Protein AF-A0A835IP42-F1 (afdb_monomer)

Foldseek 3Di:
DALVQLLVVLCCVQQVDPDDGDPVSVVSNQVSVLPCQDRDPDDDQDWDKDWFAFDDDPPPPPPDDQFWDKDFADDDDDDDPVDGDQDDDNPDSCRGDTDGDPDRDDDDDDDRVDADVVVVRDGWDKDFDPDPPDDQDDVVVVGPSVRMTTIGTDDDDPVDDDDDDDDPHDDHDD

pLDDT: mean 76.74, std 18.27, range [31.89, 93.25]

Radius of gyration: 18.77 Å; Cα contacts (8 Å, |Δi|>4): 158; chains: 1; bounding box: 47×38×53 Å

Sequence (174 aa):
MPAIQRLYEACRVSFSGNGPLSDESLDKVRTVLGTKRNGFRLKNTSDLEVACFRYHGQASTITGRIGARPAKLVKNEEMLAPCGTTVLYPTSGGNIHYFKAITPCALFDILSPPYSSEDGRHCSYFRESPRKDLPSIDDSSGVDASEVAWLEEFQPPDNFVVRRGLYKGPIIRV

Solvent-accessible surface area (backbone atoms only — not comparable to full-atom values): 12024 Å² total; per-residue (Å²): 132,59,73,68,41,55,41,50,53,40,45,54,66,43,64,66,64,100,62,83,80,48,69,69,38,50,48,54,41,47,54,57,53,71,71,56,87,78,82,79,80,76,83,82,44,75,80,54,73,62,67,72,28,64,85,86,65,79,84,71,87,64,84,88,66,99,64,59,41,81,43,74,71,75,80,89,78,90,87,56,90,92,62,83,85,83,71,63,40,83,89,40,73,45,40,75,60,78,47,80,60,90,57,77,56,84,87,88,87,83,68,85,79,63,77,33,73,93,78,70,35,49,75,62,48,72,42,78,49,90,67,82,87,60,80,76,72,61,70,90,73,76,54,60,61,92,42,50,46,43,37,25,80,51,80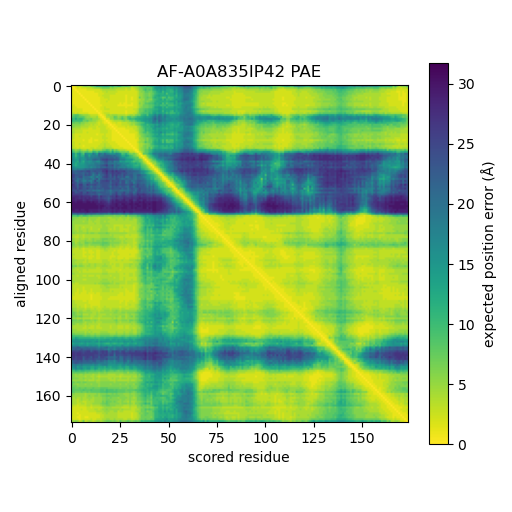,80,58,90,85,70,73,88,80,91,76,82,89,83,70,84,83,70,87,129

Secondary structure (DSSP, 8-state):
--HHHHHHHHHHHHT-SSSPPPHHHHHHHHHHHHT-SSS---S-------------S-----SS----EEEE--------SS-PPP--BTTBS-SS-----SSS-------SSPPBTTTTB---EEEE---S-SPPPPGGGSS-GGGEEEEEEEPPPTT--PPPPPP-SSPP--

Nearest PDB structures (foldseek):
  6s7e-assembly1_A  TM=7.785E-01  e=5.378E-13  Arabidopsis thaliana
  7chj-assembly1_A  TM=8.125E-01  e=6.972E-12  Arabidopsis thaliana
  6sbp-assembly1_A  TM=7.999E-01  e=6.529E-12  Arabidopsis thaliana
  7chi-assembly1_A  TM=7.948E-01  e=6.529E-12  Arabidopsis thaliana
  6s0p-assembly1_A  TM=7.480E-01  e=6.095E-11  Arabidopsis thaliana

Structure (mmCIF, N/CA/C/O backbone):
data_AF-A0A835IP42-F1
#
_entry.id   AF-A0A835IP42-F1
#
loop_
_atom_site.group_PDB
_atom_site.id
_atom_site.type_symbol
_atom_site.label_atom_id
_atom_site.label_alt_id
_atom_site.label_comp_id
_atom_site.label_asym_id
_atom_site.label_entity_id
_atom_site.label_seq_id
_atom_site.pdbx_PDB_ins_code
_atom_site.Cartn_x
_atom_site.Cartn_y
_atom_site.Cartn_z
_atom_site.occupancy
_atom_site.B_iso_or_equiv
_atom_site.auth_seq_id
_atom_site.auth_comp_id
_atom_site.auth_asym_id
_atom_site.auth_atom_id
_atom_site.pdbx_PDB_model_num
ATOM 1 N N . MET A 1 1 ? -12.381 6.018 24.152 1.00 76.06 1 MET A N 1
ATOM 2 C CA . MET A 1 1 ? -12.523 5.988 22.676 1.00 76.06 1 MET A CA 1
ATOM 3 C C . MET A 1 1 ? -11.876 4.729 22.099 1.00 76.06 1 MET A C 1
ATOM 5 O O . MET A 1 1 ? -10.719 4.491 22.438 1.00 76.06 1 MET A O 1
ATOM 9 N N . PRO A 1 2 ? -12.571 3.919 21.273 1.00 86.19 2 PRO A N 1
ATOM 10 C CA . PRO A 1 2 ? -11.984 2.747 20.613 1.00 86.19 2 PRO A CA 1
ATOM 11 C C . PRO A 1 2 ? -10.751 3.101 19.773 1.00 86.19 2 PRO A C 1
ATOM 13 O O . PRO A 1 2 ? -10.690 4.172 19.173 1.00 86.19 2 PRO A O 1
ATOM 16 N N . ALA A 1 3 ? -9.772 2.197 19.693 1.00 84.44 3 ALA A N 1
ATOM 17 C CA . ALA A 1 3 ? -8.525 2.450 18.966 1.00 84.44 3 ALA A CA 1
ATOM 18 C C . ALA A 1 3 ? -8.747 2.703 17.461 1.00 84.44 3 ALA A C 1
ATOM 20 O O . ALA A 1 3 ? -8.004 3.463 16.843 1.00 84.44 3 ALA A O 1
ATOM 21 N N . ILE A 1 4 ? -9.761 2.074 16.860 1.00 84.62 4 ILE A N 1
ATOM 22 C CA . ILE A 1 4 ? -10.153 2.323 15.466 1.00 84.62 4 ILE A CA 1
ATOM 23 C C . ILE A 1 4 ? -10.746 3.723 15.266 1.00 84.62 4 ILE A C 1
ATOM 25 O O . ILE A 1 4 ? -10.396 4.374 14.293 1.00 84.62 4 ILE A O 1
ATOM 29 N N . GLN A 1 5 ? -11.537 4.222 16.222 1.00 89.75 5 GLN A N 1
ATOM 30 C CA . GLN A 1 5 ? -12.098 5.574 16.171 1.00 89.75 5 GLN A CA 1
ATOM 31 C C . GLN A 1 5 ? -10.990 6.631 16.233 1.00 89.75 5 GLN A C 1
ATOM 33 O O . GLN A 1 5 ? -10.964 7.538 15.411 1.00 89.75 5 GLN A O 1
ATOM 38 N N . ARG A 1 6 ? -10.014 6.463 17.142 1.00 91.25 6 ARG A N 1
ATOM 39 C CA . ARG A 1 6 ? -8.845 7.363 17.219 1.00 91.25 6 ARG A CA 1
ATOM 40 C C . ARG A 1 6 ? -8.064 7.410 15.910 1.00 91.25 6 ARG A C 1
ATOM 42 O O . ARG A 1 6 ? -7.574 8.460 15.521 1.00 91.25 6 ARG A O 1
ATOM 49 N N . LEU A 1 7 ? -7.923 6.254 15.260 1.00 89.81 7 LEU A N 1
ATOM 50 C CA . LEU A 1 7 ? -7.217 6.160 13.989 1.00 89.81 7 LEU A CA 1
ATOM 51 C C . LEU A 1 7 ? -7.991 6.853 12.872 1.00 89.81 7 LEU A C 1
ATOM 53 O O . LEU A 1 7 ? -7.388 7.608 12.124 1.00 89.81 7 LEU A O 1
ATOM 57 N N . TYR A 1 8 ? -9.308 6.649 12.801 1.00 90.62 8 TYR A N 1
ATOM 58 C CA . TYR A 1 8 ? -10.159 7.366 11.856 1.00 90.62 8 TYR A CA 1
ATOM 59 C C . TYR A 1 8 ? -10.021 8.885 12.016 1.00 90.62 8 TYR A C 1
ATOM 61 O O . TYR A 1 8 ? -9.765 9.577 11.038 1.00 90.62 8 TYR A O 1
ATOM 69 N N . GLU A 1 9 ? -10.117 9.401 13.243 1.00 93.25 9 GLU A N 1
ATOM 70 C CA . GLU A 1 9 ? -9.986 10.837 13.511 1.00 93.25 9 GLU A CA 1
ATOM 71 C C . GLU A 1 9 ? -8.601 11.376 13.146 1.00 93.25 9 GLU A C 1
ATOM 73 O O . GLU A 1 9 ? -8.512 12.429 12.515 1.00 93.25 9 GLU A O 1
ATOM 78 N N . ALA A 1 10 ? -7.535 10.638 13.477 1.00 92.12 10 ALA A N 1
ATOM 79 C CA . ALA A 1 10 ? -6.176 10.995 13.084 1.00 92.12 10 ALA A CA 1
ATOM 80 C C . ALA A 1 10 ? -6.038 11.051 11.555 1.00 92.12 10 ALA A C 1
ATOM 82 O O . ALA A 1 10 ? -5.576 12.055 11.027 1.00 92.12 10 ALA A O 1
ATOM 83 N N . CYS A 1 11 ? -6.506 10.028 10.834 1.00 91.44 11 CYS A N 1
ATOM 84 C CA . CYS A 1 11 ? -6.485 10.010 9.371 1.00 91.44 11 CYS A CA 1
ATOM 85 C C . CYS A 1 11 ? -7.316 11.145 8.765 1.00 91.44 11 CYS A C 1
ATOM 87 O O . CYS A 1 11 ? -6.850 11.819 7.853 1.00 91.44 11 CYS A O 1
ATOM 89 N N . ARG A 1 12 ? -8.523 11.392 9.285 1.00 91.75 12 ARG A N 1
ATOM 90 C CA . ARG A 1 12 ? -9.412 12.456 8.806 1.00 91.75 12 ARG A CA 1
ATOM 91 C C . ARG A 1 12 ? -8.751 13.827 8.928 1.00 91.75 12 ARG A C 1
ATOM 93 O O . ARG A 1 12 ? -8.826 14.621 7.999 1.00 91.75 12 ARG A O 1
ATOM 100 N N . VAL A 1 13 ? -8.096 14.110 10.054 1.00 91.25 13 VAL A N 1
ATOM 101 C CA . VAL A 1 13 ? -7.385 15.382 10.247 1.00 91.25 13 VAL A CA 1
ATOM 102 C C . VAL A 1 13 ? -6.145 15.439 9.353 1.00 91.25 13 VAL A C 1
ATOM 104 O O . VAL A 1 13 ? -5.979 16.412 8.625 1.00 91.25 13 VAL A O 1
ATOM 107 N N . SER A 1 14 ? -5.328 14.384 9.346 1.00 90.75 14 SER A N 1
ATOM 108 C CA . SER A 1 14 ? -4.057 14.335 8.614 1.00 90.75 14 SER A CA 1
ATOM 109 C C . SER A 1 14 ? -4.203 14.362 7.089 1.00 90.75 14 SER A C 1
ATOM 111 O O . SER A 1 14 ? -3.294 14.827 6.409 1.00 90.75 14 SER A O 1
ATOM 113 N N . PHE A 1 15 ? -5.311 13.857 6.536 1.00 88.62 15 PHE A N 1
ATOM 114 C CA . PHE A 1 15 ? -5.488 13.656 5.089 1.00 88.62 15 PHE A CA 1
ATOM 115 C C . PHE A 1 15 ? -6.588 14.524 4.457 1.00 88.62 15 PHE A C 1
ATOM 117 O O . PHE A 1 15 ? -6.950 14.297 3.308 1.00 88.62 15 PHE A O 1
ATOM 124 N N . SER A 1 16 ? -7.135 15.507 5.180 1.00 83.56 16 SER A N 1
ATOM 125 C CA . SER A 1 16 ? -8.204 16.389 4.668 1.00 83.56 16 SER A CA 1
ATOM 126 C C . SER A 1 16 ? -7.713 17.586 3.844 1.00 83.56 16 SER A C 1
ATOM 128 O O . SER A 1 16 ? -8.525 18.287 3.244 1.00 83.56 16 SER A O 1
ATOM 130 N N . GLY A 1 17 ? -6.404 17.852 3.822 1.00 79.38 17 GLY A N 1
ATOM 131 C CA . GLY A 1 17 ? -5.829 18.977 3.084 1.00 79.38 17 GLY A CA 1
ATOM 132 C C . GLY A 1 17 ? -5.675 18.705 1.584 1.00 79.38 17 GLY A C 1
ATOM 133 O O . GLY A 1 17 ? -5.328 17.601 1.179 1.00 79.38 17 GLY A O 1
ATOM 134 N N . ASN A 1 18 ? -5.831 19.746 0.760 1.00 74.62 18 ASN A N 1
ATOM 135 C CA . ASN A 1 18 ? -5.629 19.699 -0.699 1.00 74.62 18 ASN A CA 1
ATOM 136 C C . ASN A 1 18 ? -4.149 19.852 -1.118 1.00 74.62 18 ASN A C 1
ATOM 138 O O . ASN A 1 18 ? -3.849 20.393 -2.179 1.00 74.62 18 ASN A O 1
ATOM 142 N N . GLY A 1 19 ? -3.212 19.424 -0.271 1.00 76.19 19 GLY A N 1
ATOM 143 C CA . GLY A 1 19 ? -1.775 19.646 -0.444 1.00 76.19 19 GLY A CA 1
ATOM 144 C C . GLY A 1 19 ? -0.941 18.387 -0.210 1.00 76.19 19 GLY A C 1
ATOM 145 O O . GLY A 1 19 ? -1.492 17.328 0.102 1.00 76.19 19 GLY A O 1
ATOM 146 N N . PRO A 1 20 ? 0.393 18.479 -0.358 1.00 80.38 20 PRO A N 1
ATOM 147 C CA . PRO A 1 20 ? 1.277 17.376 -0.011 1.00 80.38 20 PRO A CA 1
ATOM 148 C C . PRO A 1 20 ? 1.108 17.008 1.466 1.00 80.38 20 PRO A C 1
ATOM 150 O O . PRO A 1 20 ? 0.959 17.876 2.329 1.00 80.38 20 PRO A O 1
ATOM 153 N N . LEU A 1 21 ? 1.137 15.708 1.755 1.00 85.38 21 LEU A N 1
ATOM 154 C CA . LEU A 1 21 ? 1.076 15.213 3.126 1.00 85.38 21 LEU A CA 1
ATOM 155 C C . LEU A 1 21 ? 2.339 15.627 3.883 1.00 85.38 21 LEU A C 1
ATOM 157 O O . LEU A 1 21 ? 3.445 15.344 3.428 1.00 85.38 21 LEU A O 1
ATOM 161 N N . SER A 1 22 ? 2.171 16.280 5.035 1.00 88.88 22 SER A N 1
ATOM 162 C CA . SER A 1 22 ? 3.295 16.644 5.899 1.00 88.88 22 SER A CA 1
ATOM 163 C C . SER A 1 22 ? 3.760 15.462 6.750 1.00 88.88 22 SER A C 1
ATOM 165 O O . SER A 1 22 ? 2.951 14.627 7.169 1.00 88.88 22 SER A O 1
ATOM 167 N N . ASP A 1 23 ? 5.054 15.429 7.076 1.00 88.94 23 ASP A N 1
ATOM 168 C CA . ASP A 1 23 ? 5.625 14.400 7.953 1.00 88.94 23 ASP A CA 1
ATOM 169 C C . ASP A 1 23 ? 4.976 14.400 9.341 1.00 88.94 23 ASP A C 1
ATOM 171 O O . ASP A 1 23 ? 4.705 13.338 9.891 1.00 88.94 23 ASP A O 1
ATOM 175 N N . GLU A 1 24 ? 4.611 15.572 9.871 1.00 90.12 24 GLU A N 1
ATOM 176 C CA . GLU A 1 24 ? 3.871 15.688 11.134 1.00 90.12 24 GLU A CA 1
ATOM 177 C C . GLU A 1 24 ? 2.500 14.990 11.062 1.00 90.12 24 GLU A C 1
ATOM 179 O O . GLU A 1 24 ? 2.074 14.306 11.996 1.00 90.12 24 GLU A O 1
ATOM 184 N N . SER A 1 25 ? 1.799 15.133 9.933 1.00 89.62 25 SER A N 1
ATOM 185 C CA . SER A 1 25 ? 0.498 14.491 9.716 1.00 89.62 25 SER A CA 1
ATOM 186 C C . SER A 1 25 ? 0.633 12.972 9.623 1.00 89.62 25 SER A C 1
ATOM 188 O O . SER A 1 25 ? -0.211 12.245 10.158 1.00 89.62 25 SER A O 1
ATOM 190 N N . LEU A 1 26 ? 1.702 12.485 8.986 1.00 90.00 26 LEU A N 1
ATOM 191 C CA . LEU A 1 26 ? 2.031 11.061 8.918 1.00 90.00 26 LEU A CA 1
ATOM 192 C C . LEU A 1 26 ? 2.429 10.502 10.288 1.00 90.00 26 LEU A C 1
ATOM 194 O O . LEU A 1 26 ? 1.987 9.410 10.651 1.00 90.00 26 LEU A O 1
ATOM 198 N N . ASP A 1 27 ? 3.206 11.245 11.072 1.00 90.38 27 ASP A N 1
ATOM 199 C CA . ASP A 1 27 ? 3.697 10.795 12.375 1.00 90.38 27 ASP A CA 1
ATOM 200 C C . ASP A 1 27 ? 2.569 10.642 13.408 1.00 90.38 27 ASP A C 1
ATOM 202 O O . ASP A 1 27 ? 2.524 9.664 14.162 1.00 90.38 27 ASP A O 1
ATOM 206 N N . LYS A 1 28 ? 1.556 11.521 13.352 1.00 89.69 28 LYS A N 1
ATOM 207 C CA . LYS A 1 28 ? 0.305 11.369 14.121 1.00 89.69 28 LYS A CA 1
ATOM 208 C C . LYS A 1 28 ? -0.378 10.031 13.832 1.00 89.69 28 LYS A C 1
ATOM 210 O O . LYS A 1 28 ? -0.774 9.320 14.757 1.00 89.69 28 LYS A O 1
ATOM 215 N N . VAL A 1 29 ? -0.495 9.655 12.556 1.00 90.50 29 VAL A N 1
ATOM 216 C CA . VAL A 1 29 ? -1.124 8.387 12.147 1.00 90.50 29 VAL A CA 1
ATOM 217 C C . VAL A 1 29 ? -0.258 7.190 12.553 1.00 90.50 29 VAL A C 1
ATOM 219 O O . VAL A 1 29 ? -0.781 6.231 13.127 1.00 90.50 29 VAL A O 1
ATOM 222 N N . ARG A 1 30 ? 1.064 7.258 12.338 1.00 89.00 30 ARG A N 1
ATOM 223 C CA . ARG A 1 30 ? 2.027 6.219 12.747 1.00 89.00 30 ARG A CA 1
ATOM 224 C C . ARG A 1 30 ? 1.984 5.958 14.245 1.00 89.00 30 ARG A C 1
ATOM 226 O O . ARG A 1 30 ? 1.918 4.805 14.657 1.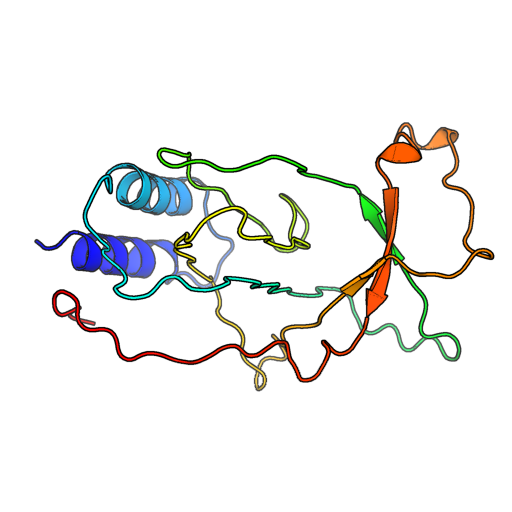00 89.00 30 ARG A O 1
ATOM 233 N N . THR A 1 31 ? 1.938 7.007 15.056 1.00 88.38 31 THR A N 1
ATOM 234 C CA . THR A 1 31 ? 1.837 6.891 16.515 1.00 88.38 31 THR A CA 1
ATOM 235 C C . THR A 1 31 ? 0.564 6.140 16.921 1.00 88.38 31 THR A C 1
ATOM 237 O O . THR A 1 31 ? 0.592 5.220 17.746 1.00 88.38 31 THR A O 1
ATOM 240 N N . VAL A 1 32 ? -0.574 6.456 16.294 1.00 87.06 32 VAL A N 1
ATOM 241 C CA . VAL A 1 32 ? -1.838 5.758 16.574 1.00 87.06 32 VAL A CA 1
ATOM 242 C C . VAL A 1 32 ? -1.820 4.306 16.079 1.00 87.06 32 VAL A C 1
ATOM 244 O O . VAL A 1 32 ? -2.472 3.464 16.697 1.00 87.06 32 VAL A O 1
ATOM 247 N N . LEU A 1 33 ? -1.083 3.982 15.013 1.00 82.81 33 LEU A N 1
ATOM 248 C CA . LEU A 1 33 ? -0.883 2.604 14.546 1.00 82.81 33 LEU A CA 1
ATOM 249 C C . LEU A 1 33 ? 0.063 1.807 15.457 1.00 82.81 33 LEU A C 1
ATOM 251 O O . LEU A 1 33 ? -0.289 0.704 15.870 1.00 82.81 33 LEU A O 1
ATOM 255 N N . GLY A 1 34 ? 1.209 2.374 15.840 1.00 76.12 34 GLY A N 1
ATOM 256 C CA . GLY A 1 34 ? 2.229 1.711 16.661 1.00 76.12 34 GLY A CA 1
ATOM 257 C C . GLY A 1 34 ? 1.762 1.373 18.080 1.00 76.12 34 GLY A C 1
ATOM 258 O O . GLY A 1 34 ? 2.207 0.395 18.675 1.00 76.12 34 GLY A O 1
ATOM 259 N N . THR A 1 35 ? 0.786 2.114 18.614 1.00 68.81 35 THR A N 1
ATOM 260 C CA . THR A 1 35 ? 0.163 1.802 19.916 1.00 68.81 35 THR A CA 1
ATOM 261 C C . THR A 1 35 ? -0.767 0.578 19.882 1.00 68.81 35 THR A C 1
ATOM 263 O O . THR A 1 35 ? -1.273 0.151 20.925 1.00 68.81 35 THR A O 1
ATOM 266 N N . LYS A 1 36 ? -1.021 -0.028 18.712 1.00 61.50 36 LYS A N 1
ATOM 267 C CA . LYS A 1 36 ? -1.980 -1.132 18.559 1.00 61.50 36 LYS A CA 1
ATOM 268 C C . LYS A 1 36 ? -1.302 -2.488 18.629 1.00 61.50 36 LYS A C 1
ATOM 270 O O . LYS A 1 36 ? -1.056 -3.135 17.623 1.00 61.50 36 LYS A O 1
ATOM 275 N N . ARG A 1 37 ? -1.116 -2.974 19.855 1.00 55.09 37 ARG A N 1
ATOM 276 C CA . ARG A 1 37 ? -0.605 -4.330 20.088 1.00 55.09 37 ARG A CA 1
ATOM 277 C C . ARG A 1 37 ? -1.672 -5.433 19.972 1.00 55.09 37 ARG A C 1
ATOM 279 O O . ARG A 1 37 ? -1.291 -6.571 19.777 1.00 55.09 37 ARG A O 1
ATOM 286 N N . ASN A 1 38 ? -2.980 -5.125 20.067 1.00 45.75 38 ASN A N 1
ATOM 287 C CA . ASN A 1 38 ? -4.050 -6.148 20.187 1.00 45.75 38 ASN A CA 1
ATOM 288 C C . ASN A 1 38 ? -5.456 -5.759 19.641 1.00 45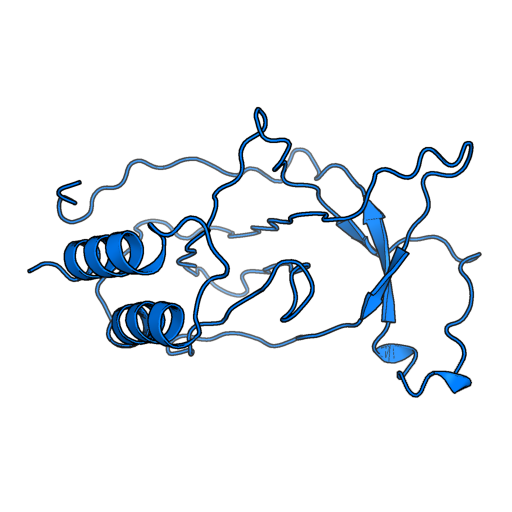.75 38 ASN A C 1
ATOM 290 O O . ASN A 1 38 ? -6.435 -6.456 19.897 1.00 45.75 38 ASN A O 1
ATOM 294 N N . GLY A 1 39 ? -5.616 -4.625 18.944 1.00 41.53 39 GLY A N 1
ATOM 295 C CA . GLY A 1 39 ? -6.944 -4.013 18.720 1.00 41.53 39 GLY A CA 1
ATOM 296 C C . GLY A 1 39 ? -7.730 -4.462 17.480 1.00 41.53 39 GLY A C 1
ATOM 297 O O . GLY A 1 39 ? -8.936 -4.230 17.414 1.00 41.53 39 GLY A O 1
ATOM 298 N N . PHE A 1 40 ? -7.074 -5.089 16.502 1.00 48.28 40 PHE A N 1
ATOM 299 C CA . PHE A 1 40 ? -7.685 -5.482 15.230 1.00 48.28 40 PHE A CA 1
ATOM 300 C C . PHE A 1 40 ? -7.585 -6.985 15.036 1.00 48.28 40 PHE A C 1
ATOM 302 O O . PHE A 1 40 ? -6.758 -7.486 14.284 1.00 48.28 40 PHE A O 1
ATOM 309 N N . ARG A 1 41 ? -8.427 -7.729 15.751 1.00 41.56 41 ARG A N 1
ATOM 310 C CA . ARG A 1 41 ? -8.531 -9.169 15.534 1.00 41.56 41 ARG A CA 1
ATOM 311 C C . ARG A 1 41 ? -9.352 -9.411 14.270 1.00 41.56 41 ARG A C 1
ATOM 313 O O . ARG A 1 41 ? -10.577 -9.506 14.338 1.00 41.56 41 ARG A O 1
ATOM 320 N N . LEU A 1 42 ? -8.685 -9.484 13.121 1.00 45.81 42 LEU A N 1
ATOM 321 C CA . LEU A 1 42 ? -9.289 -10.062 11.926 1.00 45.81 42 LEU A CA 1
ATOM 322 C C . LEU A 1 42 ? -9.501 -11.556 12.210 1.00 45.81 42 LEU A C 1
ATOM 324 O O . LEU A 1 42 ? -8.565 -12.276 12.550 1.00 45.81 42 LEU A O 1
ATOM 328 N N . LYS A 1 43 ? -10.756 -12.009 12.183 1.00 39.25 43 LYS A N 1
ATOM 329 C CA . LYS A 1 43 ? -11.079 -13.438 12.239 1.00 39.25 43 LYS A CA 1
ATOM 330 C C . LYS A 1 43 ? -11.019 -13.947 10.799 1.00 39.25 43 LYS A C 1
ATOM 332 O O . LYS A 1 43 ? -11.796 -13.459 9.984 1.00 39.25 43 LYS A O 1
ATOM 337 N N . ASN A 1 44 ? -10.127 -14.906 10.545 1.00 40.72 44 ASN A N 1
ATOM 338 C CA . ASN A 1 44 ? -9.750 -15.497 9.251 1.00 40.72 44 ASN A CA 1
ATOM 339 C C . ASN A 1 44 ? -8.673 -14.706 8.499 1.00 40.72 44 ASN A C 1
ATOM 341 O O . ASN A 1 44 ? -8.959 -13.738 7.804 1.00 40.72 44 ASN A O 1
ATOM 345 N N . THR A 1 45 ? -7.433 -15.166 8.631 1.00 42.97 45 THR A N 1
ATOM 346 C CA . THR A 1 45 ? -6.270 -14.706 7.868 1.00 42.97 45 THR A CA 1
ATOM 347 C C . THR A 1 45 ? -5.744 -15.888 7.065 1.00 42.97 45 THR A C 1
ATOM 349 O O . THR A 1 45 ? -4.829 -16.580 7.498 1.00 42.97 45 THR A O 1
ATOM 352 N N . SER A 1 46 ? -6.389 -16.199 5.949 1.00 38.25 46 SER A N 1
ATOM 353 C CA . SER A 1 46 ? -5.826 -17.109 4.950 1.00 38.25 46 SER A CA 1
ATOM 354 C C . SER A 1 46 ? -5.329 -16.266 3.785 1.00 38.25 46 SER A C 1
ATOM 356 O O . SER A 1 46 ? -6.083 -15.422 3.303 1.00 38.25 46 SER A O 1
ATOM 358 N N . ASP A 1 47 ? -4.070 -16.503 3.422 1.00 37.06 47 ASP A N 1
ATOM 359 C CA . ASP A 1 47 ? -3.354 -16.087 2.215 1.00 37.06 47 ASP A CA 1
ATOM 360 C C . ASP A 1 47 ? -3.599 -14.641 1.781 1.00 37.06 47 ASP A C 1
ATOM 362 O O . ASP A 1 47 ? -4.483 -14.326 0.986 1.00 37.06 47 ASP A O 1
ATOM 366 N N . LEU A 1 48 ? -2.782 -13.742 2.330 1.00 36.22 48 LEU A N 1
ATOM 367 C CA . LEU A 1 48 ? -2.732 -12.362 1.885 1.00 36.22 48 LEU A CA 1
ATOM 368 C C . LEU A 1 48 ? -1.610 -12.203 0.858 1.00 36.22 48 LEU A C 1
ATOM 370 O O . LEU A 1 48 ? -0.453 -11.984 1.212 1.00 36.22 48 LEU A O 1
ATOM 374 N N . GLU A 1 49 ? -1.975 -12.286 -0.413 1.00 33.38 49 GLU A N 1
ATOM 375 C CA . GLU A 1 49 ? -1.224 -11.661 -1.493 1.00 33.38 49 GLU A CA 1
ATOM 376 C C . GLU A 1 49 ? -1.983 -10.373 -1.837 1.00 33.38 49 GLU A C 1
ATOM 378 O O . GLU A 1 49 ? -3.086 -10.403 -2.376 1.00 33.38 49 GLU A O 1
ATOM 383 N N . VAL A 1 50 ? -1.459 -9.217 -1.437 1.00 35.44 50 VAL A N 1
ATOM 384 C CA . VAL A 1 50 ? -1.999 -7.919 -1.859 1.00 35.44 50 VAL A CA 1
ATOM 385 C C . VAL A 1 50 ? -0.851 -7.167 -2.493 1.00 35.44 50 VAL A C 1
ATOM 387 O O . VAL A 1 50 ? 0.160 -6.901 -1.854 1.00 35.44 50 VAL A O 1
ATOM 390 N N . ALA A 1 51 ? -0.998 -6.866 -3.772 1.00 35.25 51 ALA A N 1
ATOM 391 C CA . ALA A 1 51 ? -0.079 -6.028 -4.510 1.00 35.25 51 ALA A CA 1
ATOM 392 C C . ALA A 1 51 ? -0.921 -4.856 -5.013 1.00 35.25 51 ALA A C 1
ATOM 394 O O . ALA A 1 51 ? -1.910 -5.063 -5.718 1.00 35.25 51 ALA A O 1
ATOM 395 N N . CYS A 1 52 ? -0.625 -3.647 -4.542 1.00 40.12 52 CYS A N 1
ATOM 396 C CA . CYS A 1 52 ? -1.455 -2.483 -4.810 1.00 40.12 52 CYS A CA 1
ATOM 397 C C . CYS A 1 52 ? -0.572 -1.305 -5.210 1.00 40.12 52 CYS A C 1
ATOM 399 O O . CYS A 1 52 ? 0.240 -0.844 -4.409 1.00 40.12 52 CYS A O 1
ATOM 401 N N . PHE A 1 53 ? -0.726 -0.831 -6.449 1.00 48.06 53 PHE A N 1
ATOM 402 C CA . PHE A 1 53 ? 0.227 0.082 -7.076 1.00 48.06 53 PHE A CA 1
ATOM 403 C C . PHE A 1 53 ? -0.440 1.301 -7.703 1.00 48.06 53 PHE A C 1
ATOM 405 O O . PHE A 1 53 ? -1.462 1.179 -8.374 1.00 48.06 53 PHE A O 1
ATOM 412 N N . ARG A 1 54 ? 0.218 2.460 -7.585 1.00 37.94 54 ARG A N 1
ATOM 413 C CA . ARG A 1 54 ? -0.022 3.648 -8.417 1.00 37.94 54 ARG A CA 1
ATOM 414 C C . ARG A 1 54 ? 1.125 3.798 -9.415 1.00 37.94 54 ARG A C 1
ATOM 416 O O . ARG A 1 54 ? 2.241 4.081 -8.990 1.00 37.94 54 ARG A O 1
ATOM 423 N N . TYR A 1 55 ? 0.876 3.691 -10.719 1.00 36.53 55 TYR A N 1
ATOM 424 C CA . TYR A 1 55 ? 1.820 4.223 -11.707 1.00 36.53 55 TYR A CA 1
ATOM 425 C C . TYR A 1 55 ? 1.576 5.729 -11.865 1.00 36.53 55 TYR A C 1
ATOM 427 O O . TYR A 1 55 ? 0.447 6.163 -12.072 1.00 36.53 55 TYR A O 1
ATOM 435 N N . HIS A 1 56 ? 2.630 6.530 -11.725 1.00 36.53 56 HIS A N 1
ATOM 436 C CA . HIS A 1 56 ? 2.582 7.994 -11.812 1.00 36.53 56 HIS A CA 1
ATOM 437 C C . HIS A 1 56 ? 3.515 8.486 -12.924 1.00 36.53 56 HIS A C 1
ATOM 439 O O . HIS A 1 56 ? 4.329 9.385 -12.740 1.00 36.53 56 HIS A O 1
ATOM 445 N N . GLY A 1 57 ? 3.446 7.836 -14.083 1.00 34.56 57 GLY A N 1
ATOM 446 C CA . GLY A 1 57 ? 4.038 8.348 -15.313 1.00 34.56 57 GLY A CA 1
ATOM 447 C C . GLY A 1 57 ? 2.941 8.624 -16.326 1.00 34.56 57 GLY A C 1
ATOM 448 O O . GLY A 1 57 ? 1.923 7.931 -16.351 1.00 34.56 57 GLY A O 1
ATOM 449 N N . GLN A 1 58 ? 3.143 9.632 -17.177 1.00 31.89 58 GLN A N 1
ATOM 450 C CA . GLN A 1 58 ? 2.372 9.717 -18.411 1.00 31.89 58 GLN A CA 1
ATOM 451 C C . GLN A 1 58 ? 2.448 8.349 -19.093 1.00 31.89 58 GLN A C 1
ATOM 453 O O . GLN A 1 58 ? 3.538 7.787 -19.249 1.00 31.89 58 GLN A O 1
ATOM 458 N N . ALA A 1 59 ? 1.299 7.821 -19.513 1.00 36.69 59 ALA A N 1
ATOM 459 C CA . ALA A 1 59 ? 1.271 6.911 -20.641 1.00 36.69 59 ALA A CA 1
ATOM 460 C C . ALA A 1 59 ? 1.879 7.695 -21.806 1.00 36.69 59 ALA A C 1
ATOM 462 O O . ALA A 1 59 ? 1.195 8.440 -22.501 1.00 36.69 59 ALA A O 1
ATOM 463 N N . SER A 1 60 ? 3.204 7.645 -21.925 1.00 34.06 60 SER A N 1
ATOM 464 C CA . SER A 1 60 ? 3.873 8.186 -23.083 1.00 34.06 60 SER A CA 1
ATOM 465 C C . SER A 1 60 ? 3.415 7.290 -24.212 1.00 34.06 60 SER A C 1
ATOM 467 O O . SER A 1 60 ? 3.764 6.108 -24.264 1.00 34.06 60 SER A O 1
ATOM 469 N N . THR A 1 61 ? 2.547 7.842 -25.049 1.00 32.41 61 THR A N 1
ATOM 470 C CA . THR A 1 61 ? 2.184 7.315 -26.354 1.00 32.41 61 THR A CA 1
ATOM 471 C C . THR A 1 61 ? 3.450 7.312 -27.211 1.00 32.41 61 THR A C 1
ATOM 473 O O . THR A 1 61 ? 3.611 8.119 -28.117 1.00 32.41 61 THR A O 1
ATOM 476 N N . ILE A 1 62 ? 4.389 6.423 -26.891 1.00 36.62 62 ILE A N 1
ATOM 477 C CA . ILE A 1 62 ? 5.464 6.013 -27.780 1.00 36.62 62 ILE A CA 1
ATOM 478 C C . ILE A 1 62 ? 4.986 4.692 -28.352 1.00 36.62 62 ILE A C 1
ATOM 480 O O . ILE A 1 62 ? 5.011 3.636 -27.724 1.00 36.62 62 ILE A O 1
ATOM 484 N N . THR A 1 63 ? 4.450 4.816 -29.552 1.00 37.28 63 THR A N 1
ATOM 485 C CA . THR A 1 63 ? 4.226 3.754 -30.519 1.00 37.28 63 THR A CA 1
ATOM 486 C C . THR A 1 63 ? 5.259 2.621 -30.395 1.00 37.28 63 THR A C 1
ATOM 488 O O . THR A 1 63 ? 6.442 2.834 -30.646 1.00 37.28 63 THR A O 1
ATOM 491 N N . GLY A 1 64 ? 4.802 1.406 -30.069 1.00 36.00 64 GLY A N 1
ATOM 492 C CA . GLY A 1 64 ? 5.497 0.166 -30.438 1.00 36.00 64 GLY A CA 1
ATOM 493 C C . GLY A 1 64 ? 6.580 -0.370 -29.492 1.00 36.00 64 GLY A C 1
ATOM 494 O O . GLY A 1 64 ? 7.728 -0.477 -29.905 1.00 36.00 64 GLY A O 1
ATOM 495 N N . ARG A 1 65 ? 6.207 -0.768 -28.264 1.00 43.59 65 ARG A N 1
ATOM 496 C CA . ARG A 1 65 ? 6.721 -1.915 -27.463 1.00 43.59 65 ARG A CA 1
ATOM 497 C C . ARG A 1 65 ? 6.198 -1.741 -26.031 1.00 43.59 65 ARG A C 1
ATOM 499 O O . ARG A 1 65 ? 6.661 -0.861 -25.316 1.00 43.59 65 ARG A O 1
ATOM 506 N N . ILE A 1 66 ? 5.230 -2.555 -25.608 1.00 59.00 66 ILE A N 1
ATOM 507 C CA . ILE A 1 66 ? 4.829 -2.649 -24.193 1.00 59.00 66 ILE A CA 1
ATOM 508 C C . ILE A 1 66 ? 6.051 -3.217 -23.456 1.00 59.00 66 ILE A C 1
ATOM 510 O O . ILE A 1 66 ? 6.357 -4.398 -23.580 1.00 59.00 66 ILE A O 1
ATOM 514 N N . GLY A 1 67 ? 6.856 -2.339 -22.859 1.00 74.00 67 GLY A N 1
ATOM 515 C CA . GLY A 1 67 ? 8.232 -2.641 -22.474 1.00 74.00 67 GLY A CA 1
ATOM 516 C C . GLY A 1 67 ? 8.402 -2.679 -20.967 1.00 74.00 67 GLY A C 1
ATOM 517 O O . GLY A 1 67 ? 8.036 -1.723 -20.285 1.00 74.00 67 GLY A O 1
ATOM 518 N N . ALA A 1 68 ? 8.996 -3.764 -20.468 1.00 87.31 68 ALA A N 1
ATOM 519 C CA . ALA A 1 68 ? 9.468 -3.834 -19.091 1.00 87.31 68 ALA A CA 1
ATOM 520 C C . ALA A 1 68 ? 10.320 -2.604 -18.738 1.00 87.31 68 ALA A C 1
ATOM 522 O O . ALA A 1 68 ? 11.038 -2.076 -19.593 1.00 87.31 68 ALA A O 1
ATOM 523 N N . ARG A 1 69 ? 10.260 -2.171 -17.481 1.00 89.69 69 ARG A N 1
ATOM 524 C CA . ARG A 1 69 ? 10.961 -0.993 -16.959 1.00 89.69 69 ARG A CA 1
ATOM 525 C C . ARG A 1 69 ? 11.854 -1.381 -15.787 1.00 89.69 69 ARG A C 1
ATOM 527 O O . ARG A 1 69 ? 11.436 -2.219 -14.992 1.00 89.69 69 ARG A O 1
ATOM 534 N N . PRO A 1 70 ? 13.045 -0.784 -15.648 1.00 88.75 70 PRO A N 1
ATOM 535 C CA . PRO A 1 70 ? 13.910 -1.084 -14.522 1.00 88.75 70 PRO A CA 1
ATOM 536 C C . PRO A 1 70 ? 13.311 -0.497 -13.238 1.00 88.75 70 PRO A C 1
ATOM 538 O O . PRO A 1 70 ? 12.780 0.616 -13.231 1.00 88.75 70 PRO A O 1
ATOM 541 N N . ALA A 1 71 ? 13.410 -1.246 -12.150 1.00 89.31 71 ALA A N 1
ATOM 542 C CA . ALA A 1 71 ? 13.006 -0.855 -10.813 1.00 89.31 71 ALA A CA 1
ATOM 543 C C . ALA A 1 71 ? 14.094 -1.268 -9.824 1.00 89.31 71 ALA A C 1
ATOM 545 O O . ALA A 1 71 ? 14.651 -2.359 -9.925 1.00 89.31 71 ALA A O 1
ATOM 546 N N . LYS A 1 72 ? 14.383 -0.393 -8.860 1.00 89.12 72 LYS A N 1
ATOM 547 C CA . LYS A 1 72 ? 15.330 -0.679 -7.785 1.00 89.12 72 LYS A CA 1
ATOM 548 C C . LYS A 1 72 ? 14.622 -1.393 -6.631 1.00 89.12 72 LYS A C 1
ATOM 550 O O . LYS A 1 72 ? 13.565 -0.946 -6.183 1.00 89.12 72 LYS A O 1
ATOM 555 N N . LEU A 1 73 ? 15.233 -2.455 -6.120 1.00 88.88 73 LEU A N 1
ATOM 556 C CA . LEU A 1 73 ? 14.836 -3.133 -4.898 1.00 88.88 73 LEU A CA 1
ATOM 557 C C . LEU A 1 73 ? 15.038 -2.190 -3.706 1.00 88.88 73 LEU A C 1
ATOM 559 O O . LEU A 1 73 ? 16.143 -1.728 -3.437 1.00 88.88 73 LEU A O 1
ATOM 563 N N . VAL A 1 74 ? 13.949 -1.886 -2.998 1.00 89.62 74 VAL A N 1
ATOM 564 C CA . VAL A 1 74 ? 13.974 -0.999 -1.820 1.00 89.62 74 VAL A CA 1
ATOM 565 C C . VAL A 1 74 ? 13.982 -1.793 -0.517 1.00 89.62 74 VAL A C 1
ATOM 567 O O . VAL A 1 74 ? 14.572 -1.355 0.467 1.00 89.62 74 VAL A O 1
ATOM 570 N N . LYS A 1 75 ? 13.302 -2.943 -0.488 1.00 87.88 75 LYS A N 1
ATOM 571 C CA . LYS A 1 75 ? 13.151 -3.762 0.714 1.00 87.88 75 LYS A CA 1
ATOM 572 C C . LYS A 1 75 ? 12.900 -5.224 0.350 1.00 87.88 75 LYS A C 1
ATOM 574 O O . LYS A 1 75 ? 12.043 -5.500 -0.483 1.00 87.88 75 LYS A O 1
ATOM 579 N N . ASN A 1 76 ? 13.608 -6.136 1.014 1.00 89.75 76 ASN A N 1
ATOM 580 C CA . ASN A 1 76 ? 13.411 -7.582 0.916 1.00 89.75 76 ASN A CA 1
ATOM 581 C C . ASN A 1 76 ? 13.608 -8.216 2.301 1.00 89.75 76 ASN A C 1
ATOM 583 O O . ASN A 1 76 ? 14.715 -8.608 2.659 1.00 89.75 76 ASN A O 1
ATOM 587 N N . GLU A 1 77 ? 12.553 -8.228 3.114 1.00 89.06 77 GLU A N 1
ATOM 588 C CA . GLU A 1 77 ? 12.626 -8.642 4.519 1.00 89.06 77 GLU A CA 1
ATOM 589 C C . GLU A 1 77 ? 11.356 -9.377 4.950 1.00 89.06 77 GLU A C 1
ATOM 591 O O . GLU A 1 77 ? 10.249 -9.034 4.527 1.00 89.06 77 GLU A O 1
ATOM 596 N N . GLU A 1 78 ? 11.506 -10.330 5.869 1.00 90.31 78 GLU A N 1
ATOM 597 C CA . GLU A 1 78 ? 10.376 -10.913 6.589 1.00 90.31 78 GLU A CA 1
ATOM 598 C C . GLU A 1 78 ? 9.872 -9.944 7.666 1.00 90.31 78 GLU A C 1
ATOM 600 O O . GLU A 1 78 ? 10.641 -9.416 8.471 1.00 90.31 78 GLU A O 1
ATOM 605 N N . MET A 1 79 ? 8.559 -9.714 7.707 1.00 85.38 79 MET A N 1
ATOM 606 C CA . MET A 1 79 ? 7.932 -8.838 8.697 1.00 85.38 79 MET A CA 1
ATOM 607 C C . MET A 1 79 ? 7.157 -9.665 9.722 1.00 85.38 79 MET A C 1
ATOM 609 O O . MET A 1 79 ? 6.169 -10.320 9.392 1.00 85.38 79 MET A O 1
ATOM 613 N N . LEU A 1 80 ? 7.592 -9.606 10.983 1.00 85.06 80 LEU A N 1
ATOM 614 C CA . LEU A 1 80 ? 6.972 -10.312 12.105 1.00 85.06 80 LEU A CA 1
ATOM 615 C C . LEU A 1 80 ? 6.402 -9.316 13.113 1.00 85.06 80 LEU A C 1
ATOM 617 O O . LEU A 1 80 ? 7.065 -8.355 13.496 1.00 85.06 80 LEU A O 1
ATOM 621 N N . ALA A 1 81 ? 5.175 -9.554 13.579 1.00 82.62 81 ALA A N 1
ATOM 622 C CA . ALA A 1 81 ? 4.600 -8.745 14.643 1.00 82.62 81 ALA A CA 1
ATOM 623 C C . ALA A 1 81 ? 5.317 -9.022 15.987 1.00 82.62 81 ALA A C 1
ATOM 625 O O . ALA A 1 81 ? 5.518 -10.187 16.334 1.00 82.62 81 ALA A O 1
ATOM 626 N N . PRO A 1 82 ? 5.634 -7.992 16.793 1.00 84.06 82 PRO A N 1
ATOM 627 C CA . PRO A 1 82 ? 5.423 -6.573 16.518 1.00 84.06 82 PRO A CA 1
ATOM 628 C C . PRO A 1 82 ? 6.462 -6.019 15.527 1.00 84.06 82 PRO A C 1
ATOM 630 O O . PRO A 1 82 ? 7.659 -6.094 15.780 1.00 84.06 82 PRO A O 1
ATOM 633 N N . CYS A 1 83 ? 5.998 -5.384 14.450 1.00 80.50 83 CYS A N 1
ATOM 634 C CA . CYS A 1 83 ? 6.839 -4.641 13.513 1.00 80.50 83 CYS A CA 1
ATOM 635 C C . CYS A 1 83 ? 6.396 -3.174 13.446 1.00 80.50 83 CYS A C 1
ATOM 637 O O . CYS A 1 83 ? 5.240 -2.846 13.725 1.00 80.50 83 CYS A O 1
ATOM 639 N N . GLY A 1 84 ? 7.320 -2.286 13.079 1.00 84.81 84 GLY A N 1
ATOM 640 C CA . GLY A 1 84 ? 7.004 -0.879 12.838 1.00 84.81 84 GLY A CA 1
ATOM 641 C C . GLY A 1 84 ? 6.077 -0.684 11.633 1.00 84.81 84 GLY A C 1
ATOM 642 O O . GLY A 1 84 ? 5.981 -1.541 10.754 1.00 84.81 84 GLY A O 1
ATOM 643 N N . THR A 1 85 ? 5.405 0.465 11.581 1.00 88.56 85 THR A N 1
ATOM 644 C CA . THR A 1 85 ? 4.609 0.876 10.417 1.00 88.56 85 THR A CA 1
ATOM 645 C C . THR A 1 85 ? 5.527 1.276 9.264 1.00 88.56 85 THR A C 1
ATOM 647 O O . THR A 1 85 ? 6.367 2.162 9.417 1.00 88.56 85 THR A O 1
ATOM 650 N N . THR A 1 86 ? 5.339 0.667 8.096 1.00 90.25 86 THR A N 1
ATOM 651 C CA . THR A 1 86 ? 6.001 1.060 6.845 1.00 90.25 86 THR A CA 1
ATOM 652 C C . THR A 1 86 ? 5.201 2.144 6.127 1.00 90.25 86 THR A C 1
ATOM 654 O O . THR A 1 86 ? 3.979 2.205 6.252 1.00 90.25 86 THR A O 1
ATOM 657 N N . VAL A 1 87 ? 5.878 3.014 5.374 1.00 90.06 87 VAL A N 1
ATOM 658 C CA . VAL A 1 87 ? 5.229 4.050 4.556 1.00 90.06 87 VAL A CA 1
ATOM 659 C C . VAL A 1 87 ? 5.840 4.056 3.171 1.00 90.06 87 VAL A C 1
ATOM 661 O O . VAL A 1 87 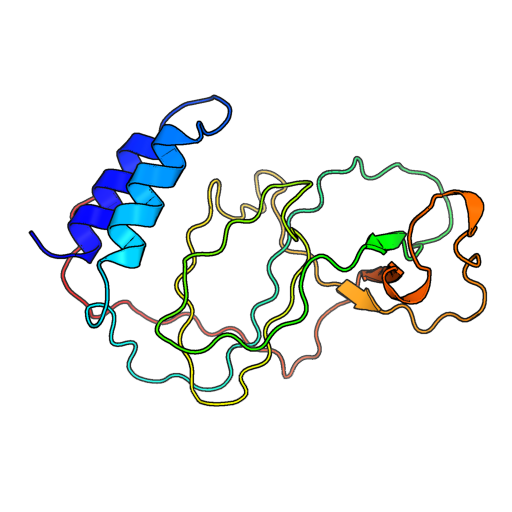? 7.059 4.006 3.024 1.00 90.06 87 VAL A O 1
ATOM 664 N N . LEU A 1 88 ? 4.962 4.141 2.182 1.00 90.12 88 LEU A N 1
ATOM 665 C CA . LEU A 1 88 ? 5.285 4.183 0.768 1.00 90.12 88 LEU A CA 1
ATOM 666 C C . LEU A 1 88 ? 4.757 5.508 0.216 1.00 90.12 88 LEU A C 1
ATOM 668 O O . LEU A 1 88 ? 3.662 5.944 0.579 1.00 90.12 88 LEU A O 1
ATOM 672 N N . TYR A 1 89 ? 5.528 6.139 -0.659 1.00 89.12 89 TYR A N 1
ATOM 673 C CA . TYR A 1 89 ? 5.148 7.363 -1.359 1.00 89.12 89 TYR A CA 1
ATOM 674 C C . TYR A 1 89 ? 4.997 7.061 -2.851 1.00 89.12 89 TYR A C 1
ATOM 676 O O . TYR A 1 89 ? 5.530 6.058 -3.316 1.00 89.12 89 TYR A O 1
ATOM 684 N N . PRO A 1 90 ? 4.353 7.931 -3.649 1.00 88.50 90 PRO A N 1
ATOM 685 C CA . PRO A 1 90 ? 4.121 7.640 -5.064 1.00 88.50 90 PRO A CA 1
ATOM 686 C C . PRO A 1 90 ? 5.382 7.327 -5.888 1.00 88.50 90 PRO A C 1
ATOM 688 O O . PRO A 1 90 ? 5.292 6.633 -6.896 1.00 88.50 90 PRO A O 1
ATOM 691 N N . THR A 1 91 ? 6.549 7.830 -5.477 1.00 88.12 91 THR A N 1
ATOM 692 C CA . THR A 1 91 ? 7.825 7.647 -6.190 1.00 88.12 91 THR A CA 1
ATOM 693 C C . THR A 1 91 ? 8.981 7.208 -5.284 1.00 88.12 91 THR A C 1
ATOM 695 O O . THR A 1 91 ? 10.124 7.181 -5.731 1.00 88.12 91 THR A O 1
ATOM 698 N N . SER A 1 92 ? 8.728 6.868 -4.015 1.00 88.75 92 SER A N 1
ATOM 699 C CA . SER A 1 92 ? 9.777 6.455 -3.070 1.00 88.75 92 SER A CA 1
ATOM 700 C C . SER A 1 92 ? 9.243 5.517 -1.985 1.00 88.75 92 SER A C 1
ATOM 702 O O . SER A 1 92 ? 8.040 5.300 -1.856 1.00 88.75 92 SER A O 1
ATOM 704 N N . GLY A 1 93 ? 10.148 4.900 -1.221 1.00 88.25 93 GLY A N 1
ATOM 705 C CA . GLY A 1 93 ? 9.791 3.992 -0.126 1.00 88.25 93 GLY A CA 1
ATOM 706 C C . GLY A 1 93 ? 9.324 2.599 -0.559 1.00 88.25 93 GLY A C 1
ATOM 707 O O . GLY A 1 93 ? 9.031 1.789 0.306 1.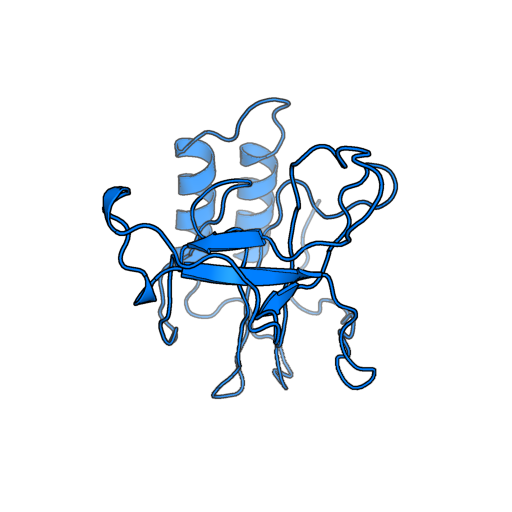00 88.25 93 GLY A O 1
ATOM 708 N N . GLY A 1 94 ? 9.295 2.293 -1.862 1.00 88.19 94 GLY A N 1
ATOM 709 C CA . GLY A 1 94 ? 8.836 0.996 -2.375 1.00 88.19 94 GLY A CA 1
ATOM 710 C C . GLY A 1 94 ? 7.371 1.005 -2.817 1.00 88.19 94 GLY A C 1
ATOM 711 O O . GLY A 1 94 ? 6.601 0.118 -2.462 1.00 88.19 94 GLY A O 1
ATOM 712 N N . ASN A 1 95 ? 6.970 2.005 -3.611 1.00 88.88 95 ASN A N 1
ATOM 713 C CA . ASN A 1 95 ? 5.629 2.084 -4.213 1.00 88.88 95 ASN A CA 1
ATOM 714 C C . ASN A 1 95 ? 5.235 0.805 -4.975 1.00 88.88 95 ASN A C 1
ATOM 716 O O . ASN A 1 95 ? 4.051 0.518 -5.125 1.00 88.88 95 ASN A O 1
ATOM 720 N N . ILE A 1 96 ? 6.234 0.038 -5.429 1.00 88.56 96 ILE A N 1
ATOM 721 C CA . ILE A 1 96 ? 6.066 -1.311 -5.949 1.00 88.56 96 ILE A CA 1
ATOM 722 C C . ILE A 1 96 ? 6.512 -2.334 -4.900 1.00 88.56 96 ILE A C 1
ATOM 724 O O . ILE A 1 96 ? 7.689 -2.385 -4.558 1.00 88.56 96 ILE A O 1
ATOM 728 N N . HIS A 1 97 ? 5.570 -3.135 -4.395 1.00 89.25 97 HIS A N 1
ATOM 729 C CA . HIS A 1 97 ? 5.785 -4.181 -3.398 1.00 89.25 97 HIS A CA 1
ATOM 730 C C . HIS A 1 97 ? 4.864 -5.388 -3.638 1.00 89.25 97 HIS A C 1
ATOM 732 O O . HIS A 1 97 ? 3.794 -5.267 -4.234 1.00 89.25 97 HIS A O 1
ATOM 738 N N . TYR A 1 98 ? 5.275 -6.550 -3.135 1.00 85.31 98 TYR A N 1
ATOM 739 C CA . TYR A 1 98 ? 4.432 -7.736 -3.032 1.00 85.31 98 TYR A CA 1
ATOM 740 C C . TYR A 1 98 ? 4.546 -8.303 -1.617 1.00 85.31 98 TYR A C 1
ATOM 742 O O . TYR A 1 98 ? 5.592 -8.186 -0.975 1.00 85.31 98 TYR A O 1
ATOM 750 N N . PHE A 1 99 ? 3.473 -8.920 -1.133 1.00 85.81 99 PHE A N 1
ATOM 751 C CA . PHE A 1 99 ? 3.476 -9.635 0.136 1.00 85.81 99 PHE A CA 1
ATOM 752 C C . PHE A 1 99 ? 3.297 -11.122 -0.116 1.00 85.81 99 PHE A C 1
ATOM 754 O O . PHE A 1 99 ? 2.435 -11.525 -0.894 1.00 85.81 99 PHE A O 1
ATOM 761 N N . LYS A 1 100 ? 4.099 -11.927 0.579 1.00 85.31 100 LYS A N 1
ATOM 762 C CA . LYS A 1 100 ? 3.953 -13.376 0.637 1.00 85.31 100 LYS A CA 1
ATOM 763 C C . LYS A 1 100 ? 3.754 -13.781 2.088 1.00 85.31 100 LYS A C 1
ATOM 765 O O . LYS A 1 100 ? 4.658 -13.634 2.910 1.00 85.31 100 LYS A O 1
ATOM 770 N N . ALA A 1 101 ? 2.567 -14.281 2.410 1.00 84.62 101 ALA A N 1
ATOM 771 C CA . ALA A 1 101 ? 2.286 -14.797 3.740 1.00 84.62 101 ALA A CA 1
ATOM 772 C C . ALA A 1 101 ? 3.089 -16.090 3.987 1.00 84.62 101 ALA A C 1
ATOM 774 O O . ALA A 1 101 ? 2.902 -17.086 3.295 1.00 84.62 101 ALA A O 1
ATOM 775 N N . ILE A 1 102 ? 3.990 -16.077 4.975 1.00 85.62 102 ILE A N 1
ATOM 776 C CA . ILE A 1 102 ? 4.703 -17.282 5.451 1.00 85.62 102 ILE A CA 1
ATOM 777 C C . ILE A 1 102 ? 3.826 -18.052 6.445 1.00 85.62 102 ILE A C 1
ATOM 779 O O . ILE A 1 102 ? 3.791 -19.279 6.466 1.00 85.62 102 ILE A O 1
ATOM 783 N N . THR A 1 103 ? 3.092 -17.307 7.268 1.00 84.31 103 THR A N 1
ATOM 784 C CA . THR A 1 103 ? 2.092 -17.809 8.211 1.00 84.31 103 THR A CA 1
ATOM 785 C C . THR A 1 103 ? 0.812 -16.983 8.063 1.00 84.31 103 THR A C 1
ATOM 787 O O . THR A 1 103 ? 0.878 -15.871 7.528 1.00 84.31 103 THR A O 1
ATOM 790 N N . PRO A 1 104 ? -0.350 -17.477 8.533 1.00 86.44 104 PRO A N 1
ATOM 791 C CA . PRO A 1 104 ? -1.568 -16.679 8.658 1.00 86.44 104 PRO A CA 1
ATOM 792 C C . PRO A 1 104 ? -1.298 -15.304 9.287 1.00 86.44 104 PRO A C 1
ATOM 794 O O . PRO A 1 104 ? -0.986 -15.205 10.474 1.00 86.44 104 PRO A O 1
ATOM 797 N N . CYS A 1 105 ? -1.422 -14.238 8.495 1.00 80.56 105 CYS A N 1
ATOM 798 C CA . CYS A 1 105 ? -1.076 -12.881 8.908 1.00 80.56 105 CYS A CA 1
ATOM 799 C C . CYS A 1 105 ? -2.151 -11.862 8.506 1.00 80.56 105 CYS A C 1
ATOM 801 O O . CYS A 1 105 ? -3.004 -12.108 7.654 1.00 80.56 105 CYS A O 1
ATOM 803 N N . ALA A 1 106 ? -2.123 -10.703 9.157 1.00 81.44 106 ALA A N 1
ATOM 804 C CA . ALA A 1 106 ? -3.012 -9.588 8.872 1.00 81.44 106 ALA A CA 1
ATOM 805 C C . ALA A 1 106 ? -2.179 -8.343 8.577 1.00 81.44 106 ALA A C 1
ATOM 807 O O . ALA A 1 106 ? -1.346 -7.959 9.398 1.00 81.44 106 ALA A O 1
ATOM 808 N N . LEU A 1 107 ? -2.457 -7.692 7.449 1.00 83.25 107 LEU A N 1
ATOM 809 C CA . LEU A 1 107 ? -1.966 -6.347 7.161 1.00 83.25 107 LEU A CA 1
ATOM 810 C C . LEU A 1 107 ? -3.076 -5.330 7.418 1.00 83.25 107 LEU A C 1
ATOM 812 O O . LEU A 1 107 ? -4.265 -5.615 7.255 1.00 83.25 107 LEU A O 1
ATOM 816 N N . PHE A 1 108 ? -2.674 -4.141 7.853 1.00 84.75 108 PHE A N 1
ATOM 817 C CA . PHE A 1 108 ? -3.566 -3.011 8.057 1.00 84.75 108 PHE A CA 1
ATOM 818 C C . PHE A 1 108 ? -3.042 -1.838 7.235 1.00 84.75 108 PHE A C 1
ATOM 820 O O . PHE A 1 108 ? -2.100 -1.165 7.654 1.00 84.75 108 PHE A O 1
ATOM 827 N N . ASP A 1 109 ? -3.680 -1.591 6.093 1.00 87.12 109 ASP A N 1
ATOM 828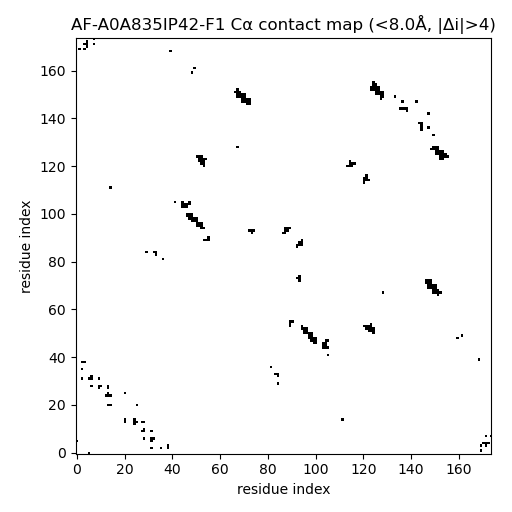 C CA . ASP A 1 109 ? -3.267 -0.553 5.153 1.00 87.12 109 ASP A CA 1
ATOM 829 C C . ASP A 1 109 ? -4.153 0.687 5.242 1.00 87.12 109 ASP A C 1
ATOM 831 O O . ASP A 1 109 ? -5.368 0.616 5.450 1.00 87.12 109 ASP A O 1
ATOM 835 N N . ILE A 1 110 ? -3.524 1.844 5.047 1.00 87.25 110 ILE A N 1
ATOM 836 C CA . ILE A 1 110 ? -4.188 3.140 4.939 1.00 87.25 110 ILE A CA 1
ATOM 837 C C . ILE A 1 110 ? -3.745 3.772 3.627 1.00 87.25 110 ILE A C 1
ATOM 839 O O . ILE A 1 110 ? -2.564 4.050 3.435 1.00 87.25 110 ILE A O 1
ATOM 843 N N . LEU A 1 111 ? -4.701 4.005 2.731 1.00 88.94 111 LEU A N 1
ATOM 844 C CA . LEU A 1 111 ? -4.457 4.580 1.412 1.00 88.94 111 LEU A CA 1
ATOM 845 C C . LEU A 1 111 ? -4.916 6.038 1.386 1.00 88.94 111 LEU A C 1
ATOM 847 O O . LEU A 1 111 ? -6.048 6.338 1.767 1.00 88.94 111 LEU A O 1
ATOM 851 N N . SER A 1 112 ? -4.048 6.933 0.916 1.00 87.69 112 SER A N 1
ATOM 852 C CA . SER A 1 112 ? -4.349 8.359 0.780 1.00 87.69 112 SER A CA 1
ATOM 853 C C . SER A 1 112 ? -3.726 8.932 -0.503 1.00 87.69 112 SER A C 1
ATOM 855 O O . SER A 1 112 ? -2.502 9.069 -0.571 1.00 87.69 112 SER A O 1
ATOM 857 N N . PRO A 1 113 ? -4.529 9.266 -1.532 1.00 88.75 113 PRO A N 1
ATOM 858 C CA . PRO A 1 113 ? -5.942 8.905 -1.696 1.00 88.75 113 PRO A CA 1
ATOM 859 C C . PRO A 1 113 ? -6.125 7.399 -1.995 1.00 88.75 113 PRO A C 1
ATOM 861 O O . PRO A 1 113 ? -5.180 6.741 -2.433 1.00 88.75 113 PRO A O 1
ATOM 864 N N . PRO A 1 114 ? -7.334 6.836 -1.808 1.00 84.81 114 PRO A N 1
ATOM 865 C CA . PRO A 1 114 ? -7.639 5.474 -2.244 1.00 84.81 114 PRO A CA 1
ATOM 866 C C . PRO A 1 114 ? -7.671 5.357 -3.775 1.00 84.81 114 PRO A C 1
ATOM 868 O O . PRO A 1 114 ? -7.794 6.357 -4.495 1.00 84.81 114 PRO A O 1
ATOM 871 N N . TYR A 1 115 ? -7.614 4.120 -4.272 1.00 84.38 115 TYR A N 1
ATOM 872 C CA . TYR A 1 115 ? -7.861 3.813 -5.683 1.00 84.38 115 TYR A CA 1
ATOM 873 C C . TYR A 1 115 ? -9.220 4.344 -6.138 1.00 84.38 115 TYR A C 1
ATOM 875 O O . TYR A 1 115 ? -10.190 4.353 -5.382 1.00 84.38 115 TYR A O 1
ATOM 883 N N . SER A 1 116 ? -9.267 4.804 -7.380 1.00 83.44 116 SER A N 1
ATOM 884 C CA . SER A 1 116 ? -10.453 5.358 -8.021 1.00 83.44 116 SER A CA 1
ATOM 885 C C . SER A 1 116 ? -10.269 5.249 -9.521 1.00 83.44 116 SER A C 1
ATOM 887 O O . SER A 1 116 ? -9.397 5.906 -10.087 1.00 83.44 116 SER A O 1
ATOM 889 N N . SER A 1 117 ? -11.083 4.416 -10.158 1.00 83.38 117 SER A N 1
ATOM 890 C CA . SER A 1 117 ? -11.062 4.276 -11.612 1.00 83.38 117 SER A CA 1
ATOM 891 C C . SER A 1 117 ? -11.505 5.560 -12.314 1.00 83.38 117 SER A C 1
ATOM 893 O O . SER A 1 117 ? -10.972 5.892 -13.364 1.00 83.38 117 SER A O 1
ATOM 895 N N . GLU A 1 118 ? -12.431 6.303 -11.705 1.00 90.31 118 GLU A N 1
ATOM 896 C CA . GLU A 1 118 ? -12.932 7.587 -12.213 1.00 90.31 118 GLU A CA 1
ATOM 897 C C . GLU A 1 118 ? -11.831 8.653 -12.247 1.00 90.31 118 GLU A C 1
ATOM 899 O O . GLU A 1 118 ? -11.758 9.445 -13.180 1.00 90.31 118 GLU A O 1
ATOM 904 N N . ASP A 1 119 ? -10.916 8.613 -11.276 1.00 85.00 119 ASP A N 1
ATOM 905 C CA . ASP A 1 119 ? -9.793 9.546 -11.189 1.00 85.00 119 ASP A CA 1
ATOM 906 C C . ASP A 1 119 ? -8.481 8.982 -11.775 1.00 85.00 119 ASP A C 1
ATOM 908 O O . ASP A 1 119 ? -7.396 9.491 -11.475 1.00 85.00 119 ASP A O 1
ATOM 912 N N . GLY A 1 120 ? -8.538 7.874 -12.525 1.00 87.56 120 GLY A N 1
ATOM 913 C CA . GLY A 1 120 ? -7.363 7.228 -13.130 1.00 87.56 120 GLY A CA 1
ATOM 914 C C . GLY A 1 120 ? -6.382 6.589 -12.136 1.00 87.56 120 GLY A C 1
ATOM 915 O O . GLY A 1 120 ? -5.247 6.272 -12.488 1.00 87.56 120 GLY A O 1
ATOM 916 N N . ARG A 1 121 ? -6.790 6.382 -10.879 1.00 85.44 121 ARG A N 1
ATOM 917 C CA . ARG A 1 121 ? -6.019 5.683 -9.840 1.00 85.44 121 ARG A CA 1
ATOM 918 C C . ARG A 1 121 ? -6.389 4.203 -9.835 1.00 85.44 121 ARG A C 1
ATOM 920 O O . ARG A 1 121 ? -7.014 3.722 -8.889 1.00 85.44 121 ARG A O 1
ATOM 927 N N . HIS A 1 122 ? -6.036 3.502 -10.907 1.00 84.69 122 HIS A N 1
ATOM 928 C CA . HIS A 1 122 ? -6.185 2.049 -11.001 1.00 84.69 122 HIS A CA 1
ATOM 929 C C . HIS A 1 122 ? -5.046 1.332 -10.270 1.00 84.69 122 HIS A C 1
ATOM 931 O O . HIS A 1 122 ? -3.963 1.891 -10.103 1.00 84.69 122 HIS A O 1
ATOM 937 N N . CYS A 1 123 ? -5.298 0.091 -9.858 1.00 83.00 123 CYS A N 1
ATOM 938 C CA . CYS A 1 123 ? -4.249 -0.824 -9.429 1.00 83.00 123 CYS A CA 1
ATOM 939 C C . CYS A 1 123 ? -3.750 -1.611 -10.651 1.00 83.00 123 CYS A C 1
ATOM 941 O O . CYS A 1 123 ? -4.557 -2.249 -11.329 1.00 83.00 123 CYS A O 1
ATOM 943 N N . SER A 1 124 ? -2.443 -1.566 -10.914 1.00 86.25 124 SER A N 1
ATOM 944 C CA . SER A 1 124 ? -1.784 -2.327 -11.987 1.00 86.25 124 SER A CA 1
ATOM 945 C C . SER A 1 124 ? -0.837 -3.354 -11.391 1.00 86.25 124 SER A C 1
ATOM 947 O O . SER A 1 124 ? -0.077 -3.005 -10.499 1.00 86.25 124 SER A O 1
ATOM 949 N N . TYR A 1 125 ? -0.823 -4.585 -11.896 1.00 85.88 125 TYR A N 1
ATOM 950 C CA . TYR A 1 125 ? 0.060 -5.635 -11.388 1.00 85.88 125 TYR A CA 1
ATOM 951 C C . TYR A 1 125 ? 1.313 -5.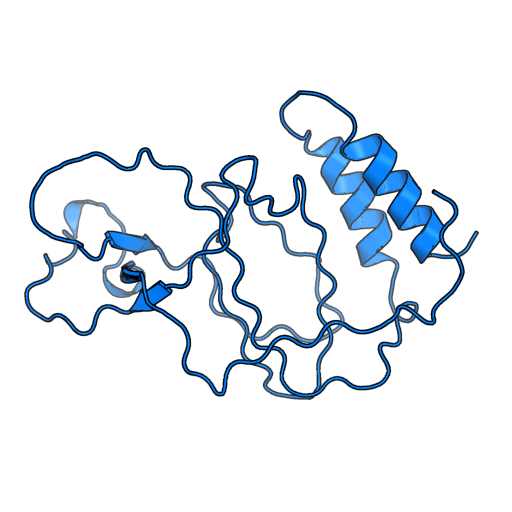766 -12.240 1.00 85.88 125 TYR A C 1
ATOM 953 O O . TYR A 1 125 ? 1.273 -5.593 -13.457 1.00 85.88 125 TYR A O 1
ATOM 961 N N . PHE A 1 126 ? 2.418 -6.116 -11.589 1.00 89.69 126 PHE A N 1
ATOM 962 C CA . PHE A 1 126 ? 3.722 -6.247 -12.222 1.00 89.69 126 PHE A CA 1
ATOM 963 C C . PHE A 1 126 ? 4.354 -7.589 -11.880 1.00 89.69 126 PHE A C 1
ATOM 965 O O . PHE A 1 126 ? 4.118 -8.144 -10.807 1.00 89.69 126 PHE A O 1
ATOM 972 N N . ARG A 1 127 ? 5.195 -8.077 -12.786 1.00 86.81 127 ARG A N 1
ATOM 973 C CA . ARG A 1 127 ? 6.082 -9.218 -12.561 1.00 86.81 127 ARG A CA 1
ATOM 974 C C . ARG A 1 127 ? 7.475 -8.899 -13.075 1.00 86.81 127 ARG A C 1
ATOM 976 O O . ARG A 1 127 ? 7.630 -8.032 -13.937 1.00 86.81 127 ARG A O 1
ATOM 983 N N . GLU A 1 128 ? 8.466 -9.638 -12.596 1.00 90.12 128 GLU A N 1
ATOM 984 C CA . GLU A 1 128 ? 9.777 -9.644 -13.235 1.00 90.12 128 GLU A CA 1
ATOM 985 C C . GLU A 1 128 ? 9.652 -10.131 -14.682 1.00 90.12 128 GLU A C 1
ATOM 987 O O . GLU A 1 128 ? 8.997 -11.134 -14.981 1.00 90.12 128 GLU A O 1
ATOM 992 N N . SER A 1 129 ? 10.248 -9.373 -15.593 1.00 88.44 129 SER A N 1
ATOM 993 C CA . SER A 1 129 ? 10.211 -9.644 -17.019 1.00 88.44 129 SER A CA 1
ATOM 994 C C . SER A 1 129 ? 11.026 -10.904 -17.324 1.00 88.44 129 SER A C 1
ATOM 996 O O . SER A 1 129 ? 12.223 -10.931 -17.042 1.00 88.44 129 SER A O 1
ATOM 998 N N . PRO A 1 130 ? 10.447 -11.919 -17.992 1.00 86.88 130 PRO A N 1
ATOM 999 C CA . PRO A 1 130 ? 11.169 -13.136 -18.373 1.00 86.88 130 PRO A CA 1
ATOM 1000 C C . PRO A 1 130 ? 12.146 -12.909 -19.540 1.00 86.88 130 PRO A C 1
ATOM 1002 O O . PRO A 1 130 ? 12.859 -13.824 -19.961 1.00 86.88 130 PRO A O 1
ATOM 1005 N N . ARG A 1 131 ? 12.133 -11.706 -20.124 1.00 85.06 131 ARG A N 1
ATOM 1006 C CA . ARG A 1 131 ? 12.936 -11.338 -21.286 1.00 85.06 131 ARG A CA 1
ATOM 1007 C C . ARG A 1 131 ? 14.430 -11.318 -20.970 1.00 85.06 131 ARG A C 1
ATOM 1009 O O . ARG A 1 131 ? 14.853 -10.769 -19.961 1.00 85.06 131 ARG A O 1
ATOM 1016 N N . LYS A 1 132 ? 15.225 -11.865 -21.891 1.00 77.81 132 LYS A N 1
ATOM 1017 C CA . LYS A 1 132 ? 16.696 -11.914 -21.809 1.00 77.81 132 LYS A CA 1
ATOM 1018 C C . LYS A 1 132 ? 17.388 -10.837 -22.646 1.00 77.81 132 LYS A C 1
ATOM 1020 O O . LYS A 1 132 ? 18.591 -10.666 -22.527 1.00 77.81 132 LYS A O 1
ATOM 1025 N N . ASP A 1 133 ? 16.642 -10.134 -23.499 1.00 83.50 133 ASP A N 1
ATOM 1026 C CA . ASP A 1 133 ? 17.127 -9.065 -24.385 1.00 83.50 133 ASP A CA 1
ATOM 1027 C C . ASP A 1 133 ? 17.107 -7.680 -23.715 1.00 83.50 133 ASP A C 1
ATOM 1029 O O . ASP A 1 133 ? 17.186 -6.648 -24.382 1.00 83.50 133 ASP A O 1
ATOM 1033 N N . LEU A 1 134 ? 16.949 -7.649 -22.394 1.00 80.25 134 LEU A N 1
ATOM 1034 C CA . LEU A 1 134 ? 16.897 -6.419 -21.628 1.00 80.25 134 LEU A CA 1
ATOM 1035 C C . LEU A 1 134 ? 18.298 -5.827 -21.443 1.00 80.25 134 LEU A C 1
ATOM 1037 O O . LEU A 1 134 ? 19.245 -6.587 -21.238 1.00 80.25 134 LEU A O 1
ATOM 1041 N N . PRO A 1 135 ? 18.443 -4.490 -21.506 1.00 77.25 135 PRO A N 1
ATOM 1042 C CA . PRO A 1 135 ? 19.725 -3.842 -21.279 1.00 77.25 135 PRO A CA 1
ATOM 1043 C C . PRO A 1 135 ? 20.326 -4.263 -19.938 1.00 77.25 135 PRO A C 1
ATOM 1045 O O . PRO A 1 135 ? 19.642 -4.230 -18.908 1.00 77.25 135 PRO A O 1
ATOM 1048 N N . SER A 1 136 ? 21.611 -4.616 -19.956 1.00 68.62 136 SER A N 1
ATOM 1049 C CA . SER A 1 136 ? 22.400 -4.728 -18.734 1.00 68.62 136 SER A CA 1
ATOM 1050 C C . SER A 1 136 ? 22.389 -3.382 -18.015 1.00 68.62 136 SER A C 1
ATOM 1052 O O . SER A 1 136 ? 22.506 -2.333 -18.655 1.00 68.62 136 SER A O 1
ATOM 1054 N N . ILE A 1 137 ? 22.216 -3.409 -16.696 1.00 68.25 137 ILE A N 1
ATOM 1055 C CA . ILE A 1 137 ? 22.349 -2.209 -15.872 1.00 68.25 137 ILE A CA 1
ATOM 1056 C C . ILE A 1 137 ? 23.810 -1.769 -15.949 1.00 68.25 137 ILE A C 1
ATOM 1058 O O . ILE A 1 137 ? 24.707 -2.572 -15.717 1.00 68.25 137 ILE A O 1
ATOM 1062 N N . ASP A 1 138 ? 24.036 -0.522 -16.353 1.00 62.72 138 ASP A N 1
ATOM 1063 C CA . ASP A 1 138 ? 25.377 0.042 -16.449 1.00 62.72 138 ASP A CA 1
ATOM 1064 C C . ASP A 1 138 ? 25.928 0.312 -15.037 1.00 62.72 138 ASP A C 1
ATOM 1066 O O . ASP A 1 138 ? 25.331 1.069 -14.256 1.00 62.72 138 ASP A O 1
ATOM 1070 N N . ASP A 1 139 ? 27.078 -0.294 -14.729 1.00 55.97 139 ASP A N 1
ATOM 1071 C CA . ASP A 1 139 ? 27.796 -0.175 -13.452 1.00 55.97 139 ASP A CA 1
ATOM 1072 C C . ASP A 1 139 ? 28.218 1.281 -13.154 1.00 55.97 139 ASP A C 1
ATOM 1074 O O . ASP A 1 139 ? 28.515 1.636 -12.011 1.00 55.97 139 ASP A O 1
ATOM 1078 N N . SER A 1 140 ? 28.200 2.163 -14.165 1.00 57.81 140 SER A N 1
ATOM 1079 C CA . SER A 1 140 ? 28.512 3.593 -14.029 1.00 57.81 140 SER A CA 1
ATOM 1080 C C . SER A 1 140 ? 27.510 4.380 -13.165 1.00 57.81 140 SER A C 1
ATOM 1082 O O . SER A 1 140 ? 27.832 5.462 -12.671 1.00 57.81 140 SER A O 1
ATOM 1084 N N . SER A 1 141 ? 26.305 3.835 -12.945 1.00 60.25 141 SER A N 1
ATOM 1085 C CA . SER A 1 141 ? 25.233 4.472 -12.164 1.00 60.25 141 SER A CA 1
ATOM 1086 C C . SER A 1 141 ? 25.401 4.352 -10.642 1.00 60.25 141 SER A C 1
ATOM 1088 O O . SER A 1 141 ? 24.655 4.984 -9.891 1.00 60.25 141 SER A O 1
ATOM 1090 N N . GLY A 1 142 ? 26.370 3.550 -10.175 1.00 61.25 142 GLY A N 1
ATOM 1091 C CA . GLY A 1 142 ? 26.600 3.286 -8.750 1.00 61.25 142 GLY A CA 1
ATOM 1092 C C . GLY A 1 142 ? 25.491 2.471 -8.072 1.00 61.25 142 GLY A C 1
ATOM 1093 O O . GLY A 1 142 ? 25.477 2.365 -6.846 1.00 61.25 142 GLY A O 1
ATOM 1094 N N . VAL A 1 143 ? 24.553 1.915 -8.846 1.00 65.56 143 VAL A N 1
ATOM 1095 C CA . VAL A 1 143 ? 23.530 0.980 -8.370 1.00 65.56 143 VAL A CA 1
ATOM 1096 C C . VAL A 1 143 ? 24.005 -0.430 -8.690 1.00 65.56 143 VAL A C 1
ATOM 1098 O O . VAL A 1 143 ? 24.297 -0.723 -9.846 1.00 65.56 143 VAL A O 1
ATOM 1101 N N . ASP A 1 144 ? 24.077 -1.294 -7.678 1.00 70.06 144 ASP A N 1
ATOM 1102 C CA . ASP A 1 144 ? 24.407 -2.702 -7.885 1.00 70.06 144 ASP A CA 1
ATOM 1103 C C . ASP A 1 144 ? 23.363 -3.334 -8.819 1.00 70.06 144 ASP A C 1
ATOM 1105 O O . ASP A 1 144 ? 22.155 -3.239 -8.579 1.00 70.06 144 ASP A O 1
ATOM 1109 N N . ALA A 1 145 ? 23.823 -3.973 -9.895 1.00 71.06 145 ALA A N 1
ATOM 1110 C CA . ALA A 1 145 ? 22.965 -4.682 -10.835 1.00 71.06 145 ALA A CA 1
ATOM 1111 C C . ALA A 1 145 ? 22.105 -5.760 -10.145 1.00 71.06 145 ALA A C 1
ATOM 1113 O O . ALA A 1 145 ? 21.019 -6.069 -10.631 1.00 71.06 145 ALA A O 1
ATOM 1114 N N . SER A 1 146 ? 22.547 -6.292 -8.996 1.00 73.50 146 SER A N 1
ATOM 1115 C CA . SER A 1 146 ? 21.772 -7.225 -8.167 1.00 73.50 146 SER A CA 1
ATOM 1116 C C . SER A 1 146 ? 20.544 -6.585 -7.495 1.00 73.50 146 SER A C 1
ATOM 1118 O O . SER A 1 146 ? 19.594 -7.285 -7.143 1.00 73.50 146 SER A O 1
ATOM 1120 N N . GLU A 1 147 ? 20.519 -5.254 -7.367 1.00 81.25 147 GLU A N 1
ATOM 1121 C CA . GLU A 1 147 ? 19.414 -4.483 -6.791 1.00 81.25 147 GLU A CA 1
ATOM 1122 C C . GLU A 1 147 ? 18.412 -3.990 -7.843 1.00 81.25 147 GLU A C 1
ATOM 1124 O O . GLU A 1 147 ? 17.459 -3.296 -7.486 1.00 81.25 147 GLU A O 1
ATOM 1129 N N . VAL A 1 148 ? 18.594 -4.292 -9.132 1.00 85.19 148 VAL A N 1
ATOM 1130 C CA . VAL A 1 148 ? 17.701 -3.806 -10.191 1.00 85.19 148 VAL A CA 1
ATOM 1131 C C . VAL A 1 148 ? 16.995 -4.963 -10.886 1.00 85.19 148 VAL A C 1
ATOM 1133 O O . VAL A 1 148 ? 17.617 -5.875 -11.418 1.00 85.19 148 VAL A O 1
ATOM 1136 N N . ALA A 1 149 ? 15.668 -4.878 -10.942 1.00 87.38 149 ALA A N 1
ATOM 1137 C CA . ALA A 1 149 ? 14.813 -5.813 -11.658 1.00 87.38 149 ALA A CA 1
ATOM 1138 C C . ALA A 1 149 ? 14.053 -5.094 -12.774 1.00 87.38 149 ALA A C 1
ATOM 1140 O O . ALA A 1 149 ? 13.605 -3.959 -12.617 1.00 87.38 149 ALA A O 1
ATOM 1141 N N . TRP A 1 150 ? 13.862 -5.763 -13.907 1.00 88.88 150 TRP A N 1
ATOM 1142 C CA . TRP A 1 150 ? 12.994 -5.262 -14.968 1.00 88.88 150 TRP A CA 1
ATOM 1143 C C . TRP A 1 150 ? 11.573 -5.760 -14.745 1.00 88.88 150 TRP A C 1
ATOM 1145 O O . TRP A 1 150 ? 11.338 -6.963 -14.732 1.00 88.88 150 TRP A O 1
ATOM 1155 N N . LEU A 1 151 ? 10.620 -4.845 -14.607 1.00 90.81 151 LEU A N 1
ATOM 1156 C CA . LEU A 1 151 ? 9.222 -5.148 -14.324 1.00 90.81 151 LEU A CA 1
ATOM 1157 C C . LEU A 1 151 ? 8.337 -4.865 -15.530 1.00 90.81 151 LEU A C 1
ATOM 1159 O O . LEU A 1 151 ? 8.432 -3.798 -16.135 1.00 90.81 151 LEU A O 1
ATOM 1163 N N . GLU A 1 152 ? 7.441 -5.788 -15.855 1.00 90.69 152 GLU A N 1
ATOM 1164 C CA . GLU A 1 152 ? 6.402 -5.604 -16.871 1.00 90.69 152 GLU A CA 1
ATOM 1165 C C . GLU A 1 152 ? 5.008 -5.749 -16.262 1.00 90.69 152 GLU A C 1
ATOM 1167 O O . GLU A 1 152 ? 4.817 -6.494 -15.298 1.00 90.69 152 GLU A O 1
ATOM 1172 N N . GLU A 1 153 ? 4.039 -5.021 -16.820 1.00 89.81 153 GLU A N 1
ATOM 1173 C CA . GLU A 1 153 ? 2.637 -5.168 -16.435 1.00 89.81 153 GLU A CA 1
ATOM 1174 C C . GLU A 1 153 ? 2.124 -6.556 -16.823 1.00 89.81 153 GLU A C 1
ATOM 1176 O O . GLU A 1 153 ? 2.412 -7.064 -17.909 1.00 89.81 153 GLU A O 1
ATOM 1181 N N . PHE A 1 154 ? 1.336 -7.166 -15.943 1.00 86.94 154 PHE A N 1
ATOM 1182 C CA . PHE A 1 154 ? 0.673 -8.433 -16.222 1.00 86.94 154 PHE A CA 1
ATOM 1183 C C . PHE A 1 154 ? -0.704 -8.486 -15.557 1.00 86.94 154 PHE A C 1
ATOM 1185 O O . PHE A 1 154 ? -1.022 -7.675 -14.690 1.00 86.94 154 PHE A O 1
ATOM 1192 N N . GLN A 1 155 ? -1.529 -9.443 -15.972 1.00 88.50 155 GLN A N 1
ATOM 1193 C CA . GLN A 1 155 ? -2.776 -9.755 -15.280 1.00 88.50 155 GLN A CA 1
ATOM 1194 C C . GLN A 1 155 ? -2.535 -10.928 -14.325 1.00 88.50 155 GLN A C 1
ATOM 1196 O O . GLN A 1 155 ? -2.037 -11.962 -14.787 1.00 88.50 155 GLN A O 1
ATOM 1201 N N . PRO A 1 156 ? -2.859 -10.792 -13.025 1.00 85.56 156 PRO A N 1
ATOM 1202 C CA . PRO A 1 156 ? -2.784 -11.896 -12.081 1.00 85.56 156 PRO A CA 1
ATOM 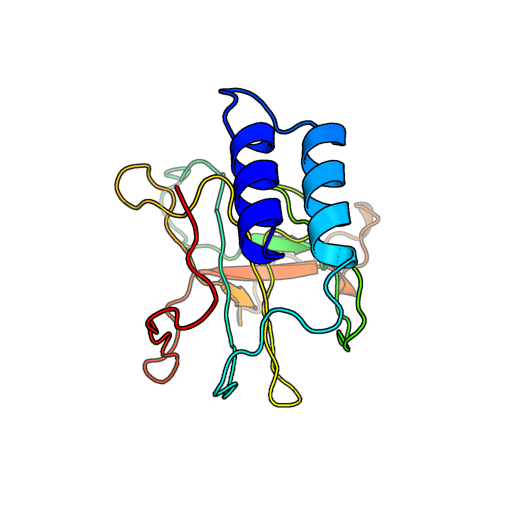1203 C C . PRO A 1 156 ? -3.565 -13.118 -12.573 1.00 85.56 156 PRO A C 1
ATOM 1205 O O . PRO A 1 156 ? -4.563 -12.963 -13.277 1.00 85.56 156 PRO A O 1
ATOM 1208 N N . PRO A 1 157 ? -3.127 -14.332 -12.208 1.00 86.69 157 PRO A N 1
ATOM 1209 C CA . PRO A 1 157 ? -3.842 -15.549 -12.567 1.00 86.69 157 PRO A CA 1
ATOM 1210 C C . PRO A 1 157 ? -5.211 -15.622 -11.869 1.00 86.69 157 PRO A C 1
ATOM 1212 O O . PRO A 1 157 ? -5.406 -15.038 -10.806 1.00 86.69 157 PRO A O 1
ATOM 1215 N N . ASP A 1 158 ? -6.146 -16.402 -12.417 1.00 89.00 158 ASP A N 1
ATOM 1216 C CA . ASP A 1 158 ? -7.532 -16.493 -11.915 1.00 89.00 158 ASP A CA 1
ATOM 1217 C C . ASP A 1 158 ? -7.653 -16.990 -10.461 1.00 89.00 158 ASP A C 1
ATOM 1219 O O . ASP A 1 158 ? -8.666 -16.769 -9.795 1.00 89.00 158 ASP A O 1
ATOM 1223 N N . ASN A 1 159 ? -6.631 -17.681 -9.949 1.00 85.12 159 ASN A N 1
ATOM 1224 C CA . ASN A 1 159 ? -6.577 -18.142 -8.562 1.00 85.12 159 ASN A CA 1
ATOM 1225 C C . ASN A 1 159 ? -6.185 -17.032 -7.569 1.00 85.12 159 ASN A C 1
ATOM 1227 O O . ASN A 1 159 ? -6.319 -17.236 -6.362 1.00 85.12 159 ASN A O 1
ATOM 1231 N N . PHE A 1 160 ? -5.743 -15.868 -8.048 1.00 83.31 160 PHE A N 1
ATOM 1232 C CA . PHE A 1 160 ? -5.539 -14.684 -7.225 1.00 83.31 160 PHE A CA 1
ATOM 1233 C C . PHE A 1 160 ? -6.886 -13.997 -6.966 1.00 83.31 160 PHE A C 1
ATOM 1235 O O . PHE A 1 160 ? -7.438 -13.308 -7.825 1.00 83.31 160 PHE A O 1
ATOM 1242 N N . VAL A 1 161 ? -7.442 -14.191 -5.767 1.00 82.06 161 VAL A N 1
ATOM 1243 C CA . VAL A 1 161 ? -8.781 -13.692 -5.423 1.00 82.06 161 VAL A CA 1
ATOM 1244 C C . VAL A 1 161 ? -8.748 -12.849 -4.156 1.00 82.06 161 VAL A C 1
ATOM 1246 O O . VAL A 1 161 ? -8.547 -13.356 -3.055 1.00 82.06 161 VAL A O 1
ATOM 1249 N N . VAL A 1 162 ? -9.084 -11.566 -4.292 1.00 80.12 162 VAL A N 1
ATOM 1250 C CA . VAL A 1 162 ? -9.317 -10.670 -3.153 1.00 80.12 162 VAL A CA 1
ATOM 1251 C C . VAL A 1 162 ? -10.801 -10.679 -2.794 1.00 80.12 162 VAL A C 1
ATOM 1253 O O . VAL A 1 162 ? -11.653 -10.252 -3.574 1.00 80.12 162 VAL A O 1
ATOM 1256 N N . ARG A 1 163 ? -11.136 -11.156 -1.590 1.00 81.69 163 ARG A N 1
ATOM 1257 C CA . ARG A 1 163 ? -12.524 -11.203 -1.102 1.00 81.69 163 ARG A CA 1
ATOM 1258 C C . ARG A 1 163 ? -12.808 -10.064 -0.133 1.00 81.69 163 ARG A C 1
ATOM 1260 O O . ARG A 1 163 ? -12.182 -9.950 0.918 1.00 81.69 163 ARG A O 1
ATOM 1267 N N . ARG A 1 164 ? -13.819 -9.253 -0.446 1.00 81.75 164 ARG A N 1
ATOM 1268 C CA . ARG A 1 164 ? -14.296 -8.200 0.456 1.00 81.75 164 ARG A CA 1
ATOM 1269 C C . ARG A 1 164 ? -15.066 -8.806 1.632 1.00 81.75 164 ARG A C 1
ATOM 1271 O O . ARG A 1 164 ? -16.067 -9.490 1.438 1.00 81.75 164 ARG A O 1
ATOM 1278 N N . GLY A 1 165 ? -14.629 -8.505 2.853 1.00 80.44 165 GLY A N 1
ATOM 1279 C CA . GLY A 1 165 ? -15.338 -8.843 4.089 1.00 80.44 165 GLY A CA 1
ATOM 1280 C C . GLY A 1 165 ? -16.135 -7.668 4.663 1.00 80.44 165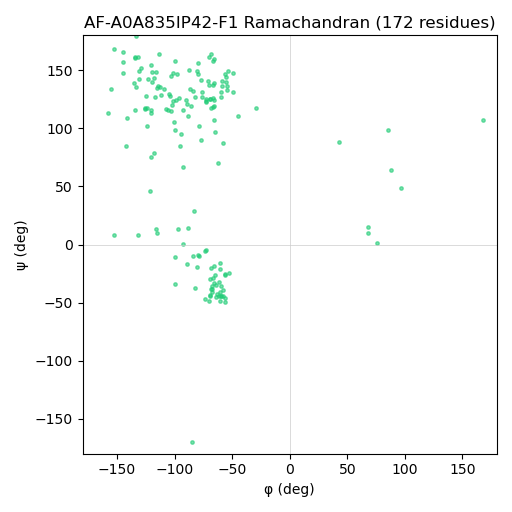 GLY A C 1
ATOM 1281 O O . GLY A 1 165 ? -15.831 -6.504 4.403 1.00 80.44 165 GLY A O 1
ATOM 1282 N N . LEU A 1 166 ? -17.141 -7.972 5.489 1.00 84.25 166 LEU A N 1
ATOM 1283 C CA . LEU A 1 166 ? -17.813 -6.973 6.325 1.00 84.25 166 LEU A CA 1
ATOM 1284 C C . LEU A 1 166 ? -17.022 -6.759 7.618 1.00 84.25 166 LEU A C 1
ATOM 1286 O O . LEU A 1 166 ? -16.676 -7.719 8.312 1.00 84.25 166 LEU A O 1
ATOM 1290 N N . TYR A 1 167 ? -16.778 -5.499 7.969 1.00 82.12 167 TYR A N 1
ATOM 1291 C CA . TYR A 1 167 ? -16.143 -5.142 9.231 1.00 82.12 167 TYR A CA 1
ATOM 1292 C C . TYR A 1 167 ? -17.082 -5.435 10.413 1.00 82.12 167 TYR A C 1
ATOM 1294 O O . TYR A 1 167 ? -18.214 -4.961 10.452 1.00 82.12 167 TYR A O 1
ATOM 1302 N N . LYS A 1 168 ? -16.599 -6.220 11.385 1.00 85.31 168 LYS A N 1
ATOM 1303 C CA . LYS A 1 168 ? -17.350 -6.648 12.586 1.00 85.31 168 LYS A CA 1
ATOM 1304 C C . LYS A 1 168 ? -16.751 -6.119 13.898 1.00 85.31 168 LYS A C 1
ATOM 1306 O O . LYS A 1 168 ? -17.042 -6.651 14.967 1.00 85.31 168 LYS A O 1
ATOM 1311 N N . GLY A 1 169 ? -15.844 -5.146 13.819 1.00 83.75 169 GLY A N 1
ATOM 1312 C CA . GLY A 1 169 ? -15.219 -4.543 14.997 1.00 83.75 169 GLY A CA 1
ATOM 1313 C C . GLY A 1 169 ? -16.058 -3.407 15.602 1.00 83.75 169 GLY A C 1
ATOM 1314 O O . GLY A 1 169 ? -17.205 -3.201 15.206 1.00 83.75 169 GLY A O 1
ATOM 1315 N N . PRO A 1 170 ? -15.491 -2.641 16.554 1.00 88.12 170 PRO A N 1
ATOM 1316 C CA . PRO A 1 170 ? -16.154 -1.475 17.138 1.00 88.12 170 PRO A CA 1
ATOM 1317 C C . PRO A 1 170 ? -16.587 -0.456 16.080 1.00 88.12 170 PRO A C 1
ATOM 1319 O O . PRO A 1 170 ? -15.819 -0.178 15.159 1.00 88.12 170 PRO A O 1
ATOM 1322 N N . ILE A 1 171 ? -17.775 0.130 16.252 1.00 90.69 171 ILE A N 1
ATOM 1323 C CA . ILE A 1 171 ? -18.346 1.139 15.346 1.00 90.69 171 ILE A CA 1
ATOM 1324 C C . ILE A 1 171 ? -17.376 2.313 15.158 1.00 90.69 171 ILE A C 1
ATOM 1326 O O . ILE A 1 171 ? -16.806 2.818 16.128 1.00 90.69 171 ILE A O 1
ATOM 1330 N N . ILE A 1 172 ? -17.237 2.746 13.904 1.00 88.00 172 ILE A N 1
ATOM 1331 C CA . ILE A 1 172 ? -16.521 3.959 13.506 1.00 88.00 172 ILE A CA 1
ATOM 1332 C C . ILE A 1 172 ? -17.576 5.026 13.220 1.00 88.00 172 ILE A C 1
ATOM 1334 O O . ILE A 1 172 ? -18.451 4.819 12.382 1.00 88.00 172 ILE A O 1
ATOM 1338 N N . ARG A 1 173 ? -17.525 6.138 13.949 1.00 93.19 173 ARG A N 1
ATOM 1339 C CA . ARG A 1 173 ? -18.371 7.309 13.714 1.00 93.19 173 ARG A CA 1
ATOM 1340 C C . ARG A 1 173 ? -17.648 8.197 12.714 1.00 93.19 173 ARG A C 1
ATOM 1342 O O . ARG A 1 173 ? -16.583 8.719 13.053 1.00 93.19 173 ARG A O 1
ATOM 1349 N N . VAL A 1 174 ? -18.207 8.271 11.507 1.00 86.81 174 VAL A N 1
ATOM 1350 C CA . VAL A 1 174 ? -17.671 9.056 10.392 1.00 86.81 174 VAL A CA 1
ATOM 1351 C C . VAL A 1 174 ? -18.085 10.512 10.465 1.00 86.81 174 VAL A C 1
ATOM 1353 O O . VAL A 1 174 ? -19.245 10.766 10.856 1.00 86.81 174 VAL A O 1
#

InterPro domains:
  IPR011051 RmlC-like cupin domain superfamily [SSF51182] (2-131)
  IPR012864 Cysteine oxygenase/2-aminoethanethiol dioxygenase [PF07847] (67-171)
  IPR012864 Cysteine oxygenase/2-aminoethanethiol dioxygenase [PTHR22966] (68-171)

Mean predicted aligned error: 9.51 Å

Organism: NCBI:txid261450